Protein AF-A0A194PE73-F1 (afdb_monomer_lite)

InterPro domains:
  IPR021922 Par3/HAL, N-terminal [PF12053] (1-42)
  IPR052213 Partitioning defective 3 homolog [PTHR16484] (1-40)

Sequence (61 aa):
MKVTVCFGSVRVLVPCGAGDLLVRDLVREATHRYKKATGQVSTNPSTNKTIQFSRRFSSFY

Secondary structure (DSSP, 8-state):
-EEEEEETTEEEEEE-TTS---HHHHHHHHHHHHHHHHT-SSS-------EEE-SSSTT--

Foldseek 3Di:
DKFWKDQDPDIAIADPPPVPRDPVNRVVRRVVRVCVVVVVPDDDPPPPGDIDTPPPPVPPD

pLDDT: mean 72.29, std 15.2, range [37.62, 87.38]

Radius of gyration: 11.68 Å; chains: 1; bounding box: 26×16×34 Å

Organism: Papilio xuthus (NCBI:txid66420)

Structure (mmCIF, N/CA/C/O backbone):
data_AF-A0A194PE73-F1
#
_entry.id   AF-A0A194PE73-F1
#
loop_
_atom_site.group_PDB
_atom_site.id
_atom_site.type_symbol
_atom_site.label_atom_id
_atom_site.label_alt_id
_atom_site.label_comp_id
_atom_site.label_asym_id
_atom_site.label_entity_id
_atom_site.label_seq_id
_atom_site.pdbx_PDB_ins_code
_atom_site.Cartn_x
_atom_site.Cartn_y
_atom_site.Cartn_z
_atom_site.occupancy
_atom_site.B_iso_or_equiv
_atom_site.auth_seq_id
_atom_site.auth_comp_id
_atom_site.auth_asym_id
_atom_site.auth_atom_id
_atom_site.pdbx_PDB_model_num
ATOM 1 N N . MET A 1 1 ? 9.534 3.622 -9.117 1.00 75.31 1 MET A N 1
ATOM 2 C CA . MET A 1 1 ? 8.115 3.682 -9.552 1.00 75.31 1 MET A CA 1
ATOM 3 C C . MET A 1 1 ? 7.180 3.605 -8.340 1.00 75.31 1 MET A C 1
ATOM 5 O O . MET A 1 1 ? 7.538 2.969 -7.353 1.00 75.31 1 MET A O 1
ATOM 9 N N . LYS A 1 2 ? 6.001 4.245 -8.375 1.00 79.38 2 LYS A N 1
ATOM 10 C CA . LYS A 1 2 ? 4.995 4.176 -7.295 1.00 79.38 2 LYS A CA 1
ATOM 11 C C . LYS A 1 2 ? 3.597 3.971 -7.875 1.00 79.38 2 LYS A C 1
ATOM 13 O O . LYS A 1 2 ? 3.309 4.512 -8.941 1.00 79.38 2 LYS A O 1
ATOM 18 N N . VAL A 1 3 ? 2.748 3.223 -7.182 1.00 82.88 3 VAL A N 1
ATOM 19 C CA . VAL A 1 3 ? 1.386 2.909 -7.632 1.00 82.88 3 VAL A CA 1
ATOM 20 C C . VAL A 1 3 ? 0.364 3.236 -6.564 1.00 82.88 3 VAL A C 1
ATOM 22 O O . VAL A 1 3 ? 0.668 3.247 -5.371 1.00 82.88 3 VAL A O 1
ATOM 25 N N . THR A 1 4 ? -0.863 3.476 -7.004 1.00 85.56 4 THR A N 1
ATOM 26 C CA . THR A 1 4 ? -1.999 3.680 -6.113 1.00 85.56 4 THR A CA 1
ATOM 27 C C . THR A 1 4 ? -2.894 2.451 -6.171 1.00 85.56 4 THR A C 1
ATOM 29 O O . THR A 1 4 ? -3.290 1.993 -7.243 1.00 85.56 4 THR A O 1
ATOM 32 N N . VAL A 1 5 ? -3.205 1.914 -4.999 1.00 83.94 5 VAL A N 1
ATOM 33 C CA . VAL A 1 5 ? -4.081 0.761 -4.820 1.00 83.94 5 VAL A CA 1
ATOM 34 C C . VAL A 1 5 ? -5.325 1.219 -4.074 1.00 83.94 5 VAL A C 1
ATOM 36 O O . VAL A 1 5 ? -5.229 1.888 -3.044 1.00 83.94 5 VAL A O 1
ATOM 39 N N . CYS A 1 6 ? -6.499 0.880 -4.596 1.00 82.75 6 CYS A N 1
ATOM 40 C CA . CYS A 1 6 ? -7.776 1.238 -3.994 1.00 82.75 6 CYS A CA 1
ATOM 41 C C . CYS A 1 6 ? -8.366 0.027 -3.257 1.00 82.75 6 CYS A C 1
ATOM 43 O O . CYS A 1 6 ? -8.632 -1.010 -3.862 1.00 82.75 6 CYS A O 1
ATOM 45 N N . PHE A 1 7 ? -8.606 0.185 -1.957 1.00 82.56 7 PHE A N 1
ATOM 46 C CA . PHE A 1 7 ? -9.311 -0.753 -1.083 1.00 82.56 7 PHE A CA 1
ATOM 47 C C . PHE A 1 7 ? -10.715 -0.209 -0.799 1.00 82.56 7 PHE A C 1
ATOM 49 O O . PHE A 1 7 ? -10.964 0.430 0.231 1.00 82.56 7 PHE A O 1
ATOM 56 N N . GLY A 1 8 ? -11.638 -0.403 -1.743 1.00 82.25 8 GLY A N 1
ATOM 57 C CA . GLY A 1 8 ? -12.939 0.271 -1.711 1.00 82.25 8 GLY A CA 1
ATOM 58 C C . GLY A 1 8 ? -12.770 1.797 -1.740 1.00 82.25 8 GLY A C 1
ATOM 59 O O . GLY A 1 8 ? -12.293 2.343 -2.731 1.00 82.25 8 GLY A O 1
ATOM 60 N N . SER A 1 9 ? -13.125 2.482 -0.647 1.00 82.31 9 SER A N 1
ATOM 61 C CA . SER A 1 9 ? -13.000 3.943 -0.502 1.00 82.31 9 SER A CA 1
ATOM 62 C C . SER A 1 9 ? -11.605 4.432 -0.092 1.00 82.31 9 SER A C 1
ATOM 64 O O . SER A 1 9 ? -11.312 5.619 -0.225 1.00 82.31 9 SER A O 1
ATOM 66 N N . VAL A 1 10 ? -10.727 3.548 0.389 1.00 83.75 10 VAL A N 1
ATOM 67 C CA . VAL A 1 10 ? -9.394 3.929 0.878 1.00 83.75 10 VAL A CA 1
ATOM 68 C C . VAL A 1 10 ? -8.372 3.778 -0.237 1.00 83.75 10 VAL A C 1
ATOM 70 O O . VAL A 1 10 ? -8.271 2.721 -0.857 1.00 83.75 10 VAL A O 1
ATOM 73 N N . ARG A 1 11 ? 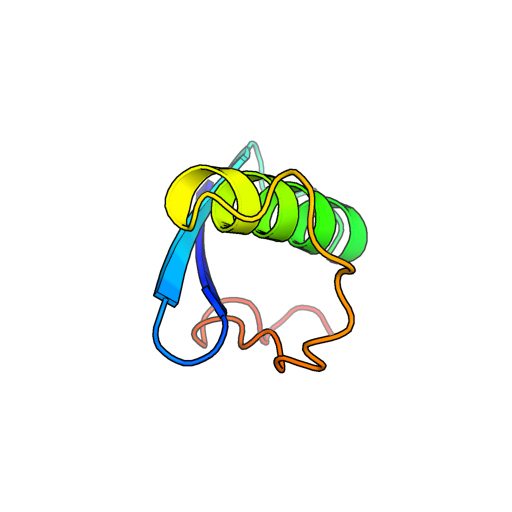-7.571 4.817 -0.473 1.00 87.06 11 ARG A N 1
ATOM 74 C CA . ARG A 1 11 ? -6.482 4.792 -1.456 1.00 87.06 11 ARG A CA 1
ATOM 75 C C . ARG A 1 11 ? -5.149 4.714 -0.736 1.00 87.06 11 ARG A C 1
ATOM 77 O O . ARG A 1 11 ? -4.866 5.521 0.142 1.00 87.06 11 ARG A O 1
ATOM 84 N N . VAL A 1 12 ? -4.339 3.741 -1.121 1.00 86.38 12 VAL A N 1
ATOM 85 C CA . VAL A 1 12 ? -3.050 3.449 -0.503 1.00 86.38 12 VAL A CA 1
ATOM 86 C C . VAL A 1 12 ? -1.969 3.555 -1.559 1.00 86.38 12 VAL A C 1
ATOM 88 O O . VAL A 1 12 ? -2.074 2.973 -2.637 1.00 86.38 12 VAL A O 1
ATOM 91 N N . LEU A 1 13 ? -0.921 4.306 -1.244 1.00 87.38 13 LEU A N 1
ATOM 92 C CA . LEU A 1 13 ? 0.205 4.500 -2.139 1.00 87.38 13 LEU A CA 1
ATOM 93 C C . LEU A 1 13 ? 1.297 3.485 -1.801 1.00 87.38 13 LEU A C 1
ATOM 95 O O . LEU A 1 13 ? 1.759 3.414 -0.660 1.00 87.38 13 LEU A O 1
ATOM 99 N N . VAL A 1 14 ? 1.688 2.686 -2.790 1.00 86.69 14 VAL A N 1
ATOM 100 C CA . VAL A 1 14 ? 2.661 1.606 -2.635 1.00 86.69 14 VAL A CA 1
ATOM 101 C C . VAL A 1 14 ? 3.876 1.893 -3.517 1.00 86.69 14 VAL A C 1
ATOM 103 O O . VAL A 1 14 ? 3.734 2.064 -4.731 1.00 86.69 14 VAL A O 1
ATOM 106 N N . PRO A 1 15 ? 5.081 1.999 -2.941 1.00 86.69 15 PRO A N 1
ATOM 107 C CA . PRO A 1 15 ? 6.305 2.086 -3.720 1.00 86.69 15 PRO A CA 1
ATOM 108 C C . PRO A 1 15 ? 6.638 0.702 -4.302 1.00 86.69 15 PRO A C 1
ATOM 110 O O . PRO A 1 15 ? 6.781 -0.258 -3.556 1.00 86.69 15 PRO A O 1
ATOM 113 N N . CYS A 1 16 ? 6.784 0.602 -5.626 1.00 77.06 16 CYS A N 1
ATOM 114 C CA . CYS A 1 16 ? 7.116 -0.653 -6.328 1.00 77.06 16 CYS A CA 1
ATOM 115 C C . CYS A 1 16 ? 8.618 -0.805 -6.620 1.00 77.06 16 CYS A C 1
ATOM 117 O O . CYS A 1 16 ? 9.003 -1.641 -7.432 1.00 77.06 16 CYS A O 1
ATOM 119 N N . GLY A 1 17 ? 9.469 0.047 -6.040 1.00 79.12 17 GLY A N 1
ATOM 120 C CA . GLY A 1 17 ? 10.904 0.048 -6.332 1.00 79.12 17 GLY A CA 1
ATOM 121 C C . GLY A 1 17 ? 11.198 0.202 -7.833 1.00 79.12 17 GLY A C 1
ATOM 122 O O . GLY A 1 17 ? 10.705 1.152 -8.460 1.00 79.12 17 GLY A O 1
ATOM 123 N N . ALA A 1 18 ? 11.990 -0.734 -8.373 1.00 79.56 18 ALA A N 1
ATOM 124 C CA . ALA A 1 18 ? 12.473 -0.781 -9.758 1.00 79.56 18 ALA A CA 1
ATOM 125 C C . ALA A 1 18 ? 11.426 -1.235 -10.795 1.00 79.56 18 ALA A C 1
ATOM 127 O O . ALA A 1 18 ? 11.614 -0.986 -11.978 1.00 79.56 18 ALA A O 1
ATOM 128 N N . GLY A 1 19 ? 10.296 -1.809 -10.365 1.00 72.19 19 GLY A N 1
ATOM 129 C CA . GLY A 1 19 ? 9.233 -2.263 -11.270 1.00 72.19 19 GLY A CA 1
ATOM 130 C C . GLY A 1 19 ? 9.127 -3.777 -11.457 1.00 72.19 19 GLY A C 1
ATOM 131 O O . GLY A 1 19 ? 8.096 -4.215 -11.945 1.00 72.19 19 GLY A O 1
ATOM 132 N N . ASP A 1 20 ? 10.085 -4.562 -10.957 1.00 76.75 20 ASP A N 1
ATOM 133 C CA . ASP A 1 20 ? 10.053 -6.039 -10.976 1.00 76.75 20 ASP A CA 1
ATOM 134 C C . ASP A 1 20 ? 9.244 -6.667 -9.824 1.00 76.75 20 ASP A C 1
ATOM 136 O O . ASP A 1 20 ? 9.335 -7.862 -9.545 1.00 76.75 20 ASP A O 1
ATOM 140 N N . LEU A 1 21 ? 8.462 -5.862 -9.098 1.00 78.81 21 LEU A N 1
ATOM 141 C CA . LEU A 1 21 ? 7.678 -6.352 -7.970 1.00 78.81 21 LEU A CA 1
ATOM 142 C C . LEU A 1 21 ? 6.473 -7.155 -8.479 1.00 78.81 21 LEU A C 1
ATOM 144 O O . LEU A 1 21 ? 5.579 -6.600 -9.123 1.00 78.81 21 LEU A O 1
ATOM 148 N N . LEU A 1 22 ? 6.421 -8.443 -8.137 1.00 82.62 22 LEU A N 1
ATOM 149 C CA . LEU A 1 22 ? 5.299 -9.315 -8.475 1.00 82.62 22 LEU A CA 1
ATOM 150 C C . LEU A 1 22 ? 3.983 -8.757 -7.919 1.00 82.62 22 LEU A C 1
ATOM 152 O O . LEU A 1 22 ? 3.937 -8.184 -6.827 1.00 82.62 22 LEU A O 1
ATOM 156 N N . VAL A 1 23 ? 2.875 -9.012 -8.621 1.00 80.25 23 VAL A N 1
ATOM 157 C CA . VAL A 1 23 ? 1.529 -8.600 -8.178 1.00 80.25 23 VAL A CA 1
ATOM 158 C C . VAL A 1 23 ? 1.226 -9.119 -6.766 1.00 80.25 23 VAL A C 1
ATOM 160 O O . VAL A 1 23 ? 0.625 -8.411 -5.963 1.00 80.25 23 VAL A O 1
ATOM 163 N N . ARG A 1 24 ? 1.699 -10.323 -6.421 1.00 82.12 24 ARG A N 1
ATOM 164 C CA . ARG A 1 24 ? 1.543 -10.907 -5.080 1.00 82.12 24 ARG A CA 1
ATOM 165 C C . ARG A 1 24 ? 2.224 -10.071 -3.992 1.00 82.12 24 ARG A C 1
ATOM 167 O O . ARG A 1 24 ? 1.610 -9.807 -2.957 1.00 82.12 24 ARG A O 1
ATOM 174 N N . ASP A 1 25 ? 3.459 -9.641 -4.226 1.00 85.75 25 ASP A N 1
ATOM 175 C CA . ASP A 1 25 ? 4.207 -8.817 -3.271 1.00 85.75 25 ASP A CA 1
ATOM 176 C C . ASP A 1 25 ? 3.633 -7.406 -3.193 1.00 85.75 25 ASP A C 1
ATOM 178 O O . ASP A 1 25 ? 3.497 -6.843 -2.105 1.00 85.75 25 ASP A O 1
ATOM 182 N N . LEU A 1 26 ? 3.182 -6.872 -4.330 1.00 84.19 26 LEU A N 1
ATOM 183 C CA . LEU A 1 26 ? 2.468 -5.607 -4.382 1.00 84.19 26 LEU A CA 1
ATOM 184 C C . LEU A 1 26 ? 1.197 -5.633 -3.523 1.00 84.19 26 LEU A C 1
ATOM 186 O O . LEU A 1 26 ? 0.967 -4.708 -2.743 1.00 84.19 26 LEU A O 1
ATOM 190 N N . VAL A 1 27 ? 0.383 -6.689 -3.639 1.00 84.12 27 VAL A N 1
ATOM 191 C CA . VAL A 1 27 ? -0.817 -6.884 -2.811 1.00 84.12 27 VAL A CA 1
ATOM 192 C C . VAL A 1 27 ? -0.4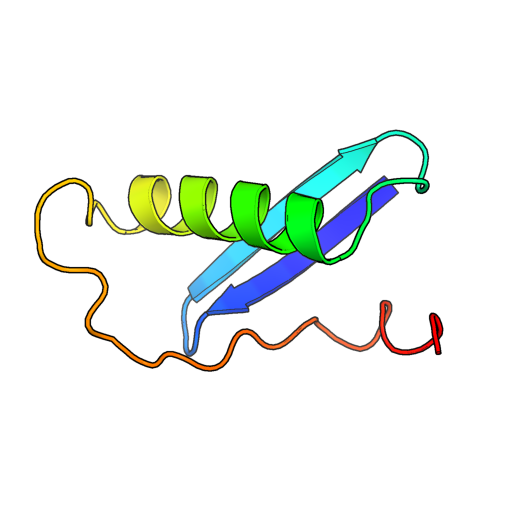39 -6.934 -1.335 1.00 84.12 27 VAL A C 1
ATOM 194 O O . VAL A 1 27 ? -1.065 -6.251 -0.528 1.00 84.12 27 VAL A O 1
ATOM 197 N N . ARG A 1 28 ? 0.612 -7.677 -0.970 1.00 85.25 28 ARG A N 1
ATOM 198 C CA . ARG A 1 28 ? 1.074 -7.789 0.421 1.00 85.25 28 ARG A CA 1
ATOM 199 C C . ARG A 1 28 ? 1.474 -6.430 1.005 1.00 85.25 28 ARG A C 1
ATOM 201 O O . ARG A 1 28 ? 1.017 -6.075 2.093 1.00 85.25 28 ARG A O 1
ATOM 208 N N . GLU A 1 29 ? 2.258 -5.650 0.267 1.00 86.94 29 GLU A N 1
ATOM 209 C CA . GLU A 1 29 ? 2.679 -4.296 0.651 1.00 86.94 29 GLU A CA 1
ATOM 210 C C . GLU A 1 29 ? 1.507 -3.309 0.730 1.00 86.94 29 GLU A C 1
ATOM 212 O O . GLU A 1 29 ? 1.437 -2.471 1.638 1.00 86.94 29 GLU A O 1
ATOM 217 N N . ALA A 1 30 ? 0.556 -3.422 -0.199 1.00 86.19 30 ALA A N 1
ATOM 218 C CA . ALA A 1 30 ? -0.666 -2.632 -0.210 1.00 86.19 30 ALA A CA 1
ATOM 219 C C . ALA A 1 30 ? -1.539 -2.945 1.011 1.00 86.19 30 ALA A C 1
ATOM 221 O O . ALA A 1 30 ? -1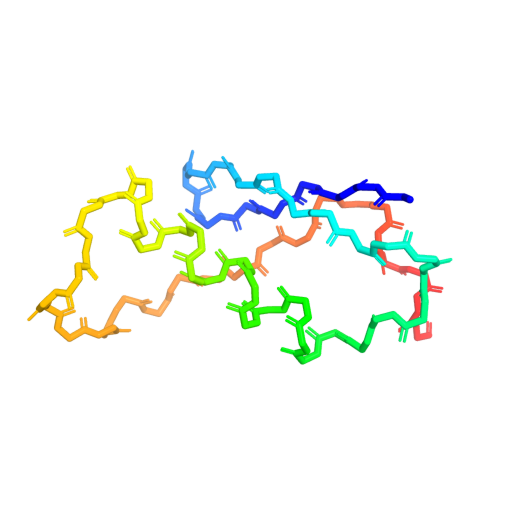.985 -2.029 1.702 1.00 86.19 30 ALA A O 1
ATOM 222 N N . THR A 1 31 ? -1.743 -4.228 1.317 1.00 84.81 31 THR A N 1
ATOM 223 C CA . THR A 1 31 ? -2.531 -4.685 2.465 1.00 84.81 31 THR A CA 1
ATOM 224 C C . THR A 1 31 ? -1.886 -4.268 3.781 1.00 84.81 31 THR A C 1
ATOM 226 O O . THR A 1 31 ? -2.592 -3.838 4.692 1.00 84.81 31 THR A O 1
ATOM 229 N N . H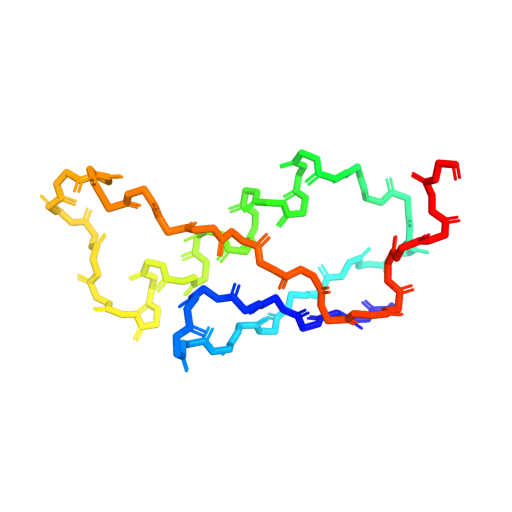IS A 1 32 ? -0.558 -4.339 3.896 1.00 86.94 32 HIS A N 1
ATOM 230 C CA . HIS A 1 32 ? 0.143 -3.904 5.103 1.00 86.94 32 HIS A CA 1
ATOM 231 C C . HIS A 1 32 ? -0.069 -2.403 5.358 1.00 86.94 32 HIS A C 1
ATOM 233 O O . HIS A 1 32 ? -0.460 -1.999 6.457 1.00 86.94 32 HIS A O 1
ATOM 239 N N . ARG A 1 33 ? 0.088 -1.569 4.323 1.00 86.94 33 ARG A N 1
ATOM 240 C CA . ARG A 1 33 ? -0.185 -0.129 4.426 1.00 86.94 33 ARG A CA 1
ATOM 241 C C . ARG A 1 33 ? -1.660 0.175 4.666 1.00 86.94 33 ARG A C 1
ATOM 243 O O . ARG A 1 33 ? -1.953 1.065 5.456 1.00 86.94 33 ARG A O 1
ATOM 250 N N . TYR A 1 34 ? -2.576 -0.572 4.049 1.00 86.12 34 TYR A N 1
ATOM 251 C CA . TYR A 1 34 ? -4.013 -0.443 4.294 1.00 86.12 34 TYR A CA 1
ATOM 252 C C . TYR A 1 34 ? -4.354 -0.694 5.764 1.00 86.12 34 TYR A C 1
ATOM 254 O O . TYR A 1 34 ? -5.003 0.142 6.388 1.00 86.12 34 TYR A O 1
ATOM 262 N N . LYS A 1 35 ? -3.865 -1.794 6.349 1.00 84.06 35 LYS A N 1
ATOM 263 C CA . LYS A 1 35 ? -4.082 -2.115 7.769 1.00 84.06 35 LYS A CA 1
ATOM 264 C C . LYS A 1 35 ? -3.527 -1.033 8.690 1.00 84.06 35 LYS A C 1
ATOM 266 O O . LYS A 1 35 ? -4.195 -0.645 9.640 1.00 84.06 35 LYS A O 1
ATOM 271 N N . LYS A 1 36 ? -2.344 -0.495 8.375 1.00 83.62 36 LYS A N 1
ATOM 272 C CA . LYS A 1 36 ? -1.731 0.597 9.145 1.00 83.62 36 LYS A CA 1
ATOM 273 C C . LYS A 1 36 ? -2.511 1.911 9.025 1.00 83.62 36 LYS A C 1
ATOM 275 O O . LYS A 1 36 ? -2.714 2.582 10.027 1.00 83.62 36 LYS A O 1
ATOM 280 N N . ALA A 1 37 ? -2.968 2.262 7.824 1.00 83.44 37 ALA A N 1
ATOM 281 C CA . ALA A 1 37 ? -3.727 3.488 7.574 1.00 83.44 37 ALA A CA 1
ATOM 282 C C . ALA A 1 37 ? -5.153 3.436 8.144 1.00 83.44 37 ALA A C 1
ATOM 284 O O . ALA A 1 37 ? -5.710 4.469 8.495 1.00 83.44 37 ALA A O 1
ATOM 285 N N . THR A 1 38 ? -5.745 2.243 8.230 1.00 82.50 38 THR A N 1
ATOM 286 C CA . THR A 1 38 ? -7.109 2.036 8.744 1.00 82.50 38 THR A CA 1
ATOM 287 C C . THR A 1 38 ? -7.159 1.577 10.201 1.00 82.50 38 THR A C 1
ATOM 289 O O . THR A 1 38 ? -8.249 1.431 10.743 1.00 82.50 38 THR A O 1
ATOM 292 N N . GLY A 1 39 ? -6.010 1.323 10.836 1.00 77.19 39 GLY A N 1
ATOM 293 C CA . GLY A 1 39 ? -5.930 0.820 12.211 1.00 77.19 39 GLY A CA 1
ATOM 294 C C . GLY A 1 39 ? -6.411 -0.627 12.399 1.00 77.19 39 GLY A C 1
ATOM 295 O O . GLY A 1 39 ? -6.519 -1.085 13.533 1.00 77.19 39 GLY A O 1
ATOM 296 N N . GLN A 1 40 ? -6.678 -1.376 11.322 1.00 67.69 40 GLN A N 1
ATOM 297 C CA . GLN A 1 40 ? -7.194 -2.756 11.360 1.00 67.69 40 GLN A CA 1
ATOM 298 C C . GLN A 1 40 ? -6.092 -3.793 11.649 1.00 67.69 40 GLN A C 1
ATOM 300 O O . GLN A 1 40 ? -5.860 -4.723 10.872 1.00 67.69 40 GLN A O 1
ATOM 305 N N . VAL A 1 41 ? -5.357 -3.613 12.746 1.00 59.84 41 VAL A N 1
ATOM 306 C CA . VAL A 1 41 ? -4.218 -4.474 13.113 1.00 59.84 41 VAL A CA 1
ATOM 307 C C . VAL A 1 41 ? -4.674 -5.776 13.796 1.00 59.84 41 VAL A C 1
ATOM 309 O O . VAL A 1 41 ? -3.926 -6.749 13.794 1.00 59.84 41 VAL A O 1
ATOM 312 N N . SER A 1 42 ? -5.908 -5.839 14.311 1.00 53.69 42 SER A N 1
ATOM 313 C CA . SER A 1 42 ? -6.341 -6.901 15.238 1.00 53.69 42 SER A CA 1
ATOM 314 C C . SER A 1 42 ? -7.725 -7.515 14.991 1.00 53.69 42 SER A C 1
ATOM 316 O O . SER A 1 42 ? -8.108 -8.431 15.711 1.00 53.69 42 SER A O 1
ATOM 318 N N . THR A 1 43 ? -8.479 -7.091 13.978 1.00 45.56 43 THR A N 1
ATOM 319 C CA . THR A 1 43 ? -9.791 -7.679 13.664 1.00 45.56 43 THR A CA 1
ATOM 320 C C . THR A 1 43 ? -9.727 -8.408 12.328 1.00 45.56 43 THR A C 1
ATOM 322 O O . THR A 1 43 ? -9.151 -7.906 11.365 1.00 45.56 43 THR A O 1
ATOM 325 N N . ASN A 1 44 ? -10.239 -9.641 12.304 1.00 51.25 44 ASN A N 1
ATOM 326 C CA . ASN A 1 44 ? -10.186 -10.582 11.184 1.00 51.25 44 ASN A CA 1
ATOM 327 C C . ASN A 1 44 ? -10.253 -9.892 9.806 1.00 51.25 44 ASN A C 1
ATOM 329 O O . ASN A 1 44 ? -11.156 -9.085 9.581 1.00 51.25 44 ASN A O 1
ATOM 333 N N . PRO A 1 45 ? -9.373 -10.230 8.841 1.00 52.72 45 PRO A N 1
ATOM 334 C CA . PRO A 1 45 ? -9.409 -9.666 7.491 1.00 52.72 45 PRO A CA 1
ATOM 335 C C . PRO A 1 45 ? -10.621 -10.152 6.664 1.00 52.72 45 PRO A C 1
ATOM 337 O O . PRO A 1 45 ? -10.558 -10.185 5.441 1.00 52.72 45 PRO A O 1
ATOM 340 N N . SER A 1 46 ? -11.745 -10.492 7.302 1.00 48.78 46 SER A N 1
ATOM 341 C CA . SER A 1 46 ? -12.988 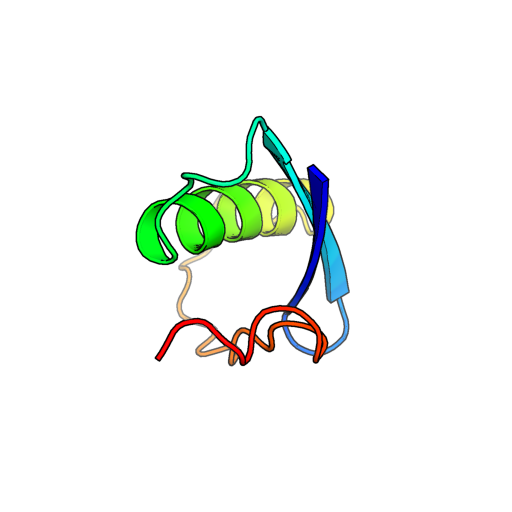-10.986 6.700 1.00 48.78 46 SER A CA 1
ATOM 342 C C . SER A 1 46 ? -13.724 -9.956 5.841 1.00 48.78 46 SER A C 1
ATOM 344 O O . SER A 1 46 ? -14.824 -10.224 5.365 1.00 48.78 46 SER A O 1
ATOM 346 N N . THR A 1 47 ? -13.135 -8.789 5.581 1.00 53.53 47 THR A N 1
ATOM 347 C CA . THR A 1 47 ? -13.697 -7.871 4.596 1.00 53.53 47 THR A CA 1
ATOM 348 C C . THR A 1 47 ? -13.124 -8.234 3.237 1.00 53.53 47 THR A C 1
ATOM 350 O O . THR A 1 47 ? -12.009 -7.845 2.898 1.00 53.53 47 THR A O 1
ATOM 353 N N . ASN A 1 48 ? -13.911 -8.990 2.475 1.00 54.41 48 ASN A N 1
ATOM 354 C CA . ASN A 1 48 ? -13.716 -9.347 1.073 1.00 54.41 48 ASN A CA 1
ATOM 355 C C . ASN A 1 48 ? -13.737 -8.077 0.185 1.0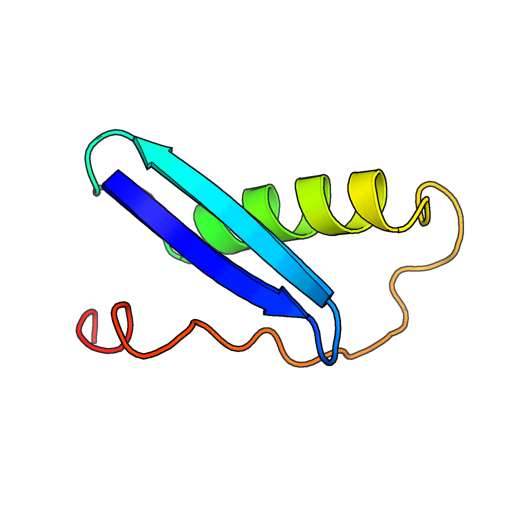0 54.41 48 ASN A C 1
ATOM 357 O O . ASN A 1 48 ? -14.614 -7.889 -0.655 1.00 54.41 48 ASN A O 1
ATOM 361 N N . LYS A 1 49 ? -12.842 -7.114 0.451 1.00 59.91 49 LYS A N 1
ATOM 362 C CA . LYS A 1 49 ? -12.756 -5.852 -0.283 1.00 59.91 49 LYS A CA 1
ATOM 363 C C . LYS A 1 49 ? -11.904 -6.078 -1.514 1.00 59.91 49 LYS A C 1
ATOM 365 O O . LYS A 1 49 ? -10.702 -6.305 -1.416 1.00 59.91 49 LYS A O 1
ATOM 370 N N . THR A 1 50 ? -12.547 -5.985 -2.671 1.00 60.12 50 THR A N 1
ATOM 371 C CA . THR A 1 50 ? -11.897 -6.033 -3.977 1.00 60.12 50 THR A CA 1
ATOM 372 C C . THR A 1 50 ? -10.781 -4.992 -4.036 1.00 60.12 50 THR A C 1
ATOM 374 O O . THR A 1 50 ? -11.023 -3.792 -3.882 1.00 60.12 50 THR A O 1
ATOM 377 N N . ILE A 1 51 ? -9.553 -5.463 -4.240 1.00 68.00 51 ILE A N 1
ATOM 378 C CA . ILE A 1 51 ? -8.391 -4.610 -4.471 1.00 68.00 51 ILE A CA 1
ATOM 379 C C . ILE A 1 51 ? -8.455 -4.160 -5.928 1.00 68.00 51 ILE A C 1
ATOM 381 O O . ILE A 1 51 ? -8.351 -4.976 -6.840 1.00 68.00 51 ILE A O 1
ATOM 385 N N . GLN A 1 52 ? -8.651 -2.864 -6.145 1.00 62.69 52 GLN A N 1
ATOM 386 C CA . GLN A 1 52 ? -8.678 -2.270 -7.477 1.00 62.69 52 GLN A CA 1
ATOM 387 C C . GLN A 1 52 ? -7.351 -1.553 -7.722 1.00 62.69 52 GLN A C 1
ATOM 389 O O . GLN A 1 52 ? -7.020 -0.570 -7.053 1.00 62.69 52 GLN A O 1
ATOM 394 N N . PHE A 1 53 ? -6.577 -2.039 -8.689 1.00 67.50 53 PHE A N 1
ATOM 395 C CA . PHE A 1 53 ? -5.373 -1.353 -9.144 1.00 67.50 53 PHE A CA 1
ATOM 396 C C . PHE A 1 53 ? -5.788 -0.206 -10.059 1.00 67.50 53 PHE A C 1
ATOM 398 O O . PHE A 1 53 ? -6.478 -0.414 -11.056 1.00 67.50 53 PHE A O 1
ATOM 405 N N . SER A 1 54 ? -5.404 1.029 -9.725 1.00 53.66 54 SER A N 1
ATOM 406 C CA . SER A 1 54 ? -5.821 2.198 -10.498 1.00 53.66 54 SER A CA 1
ATOM 407 C C . SER A 1 54 ? -5.163 2.188 -11.884 1.00 53.66 54 SER A C 1
ATOM 409 O O . SER A 1 54 ? -4.054 2.691 -12.020 1.00 53.66 54 SER A O 1
ATOM 411 N N . ARG A 1 55 ? -5.827 1.577 -12.879 1.00 52.31 55 ARG A N 1
ATOM 412 C CA . ARG A 1 55 ? -5.719 1.676 -14.360 1.00 52.31 55 ARG A CA 1
ATOM 413 C C . ARG A 1 55 ? -4.339 1.771 -15.053 1.00 52.31 55 ARG A C 1
ATOM 415 O O . ARG A 1 55 ? -4.302 1.807 -16.273 1.00 52.31 55 ARG A O 1
ATOM 422 N N . ARG A 1 56 ? -3.204 1.767 -14.350 1.00 50.28 56 ARG A N 1
ATOM 423 C CA . ARG A 1 56 ? -1.842 1.829 -14.920 1.00 50.28 56 ARG A CA 1
ATOM 424 C C . ARG A 1 56 ? -1.094 0.497 -14.808 1.00 50.28 56 ARG A C 1
ATOM 426 O O . ARG A 1 56 ? -0.077 0.329 -15.459 1.00 50.28 56 ARG A O 1
ATOM 433 N N . PHE A 1 57 ? -1.605 -0.443 -14.010 1.00 48.34 57 PHE A N 1
ATOM 434 C CA . PHE A 1 57 ? -1.028 -1.785 -13.841 1.00 48.34 57 PHE A CA 1
ATOM 435 C C . PHE A 1 57 ? -1.713 -2.865 -14.693 1.00 48.34 57 PHE A C 1
ATOM 437 O O . PHE A 1 57 ? -1.260 -4.000 -14.713 1.00 48.34 57 PHE A O 1
ATOM 444 N N . SER A 1 58 ? -2.772 -2.512 -15.432 1.00 44.03 58 SER A N 1
ATOM 445 C CA . SER A 1 58 ? -3.554 -3.433 -16.278 1.00 44.03 58 SER A CA 1
ATOM 446 C C . SER A 1 58 ? -2.819 -3.917 -17.541 1.00 44.03 58 SER A C 1
ATOM 448 O O . SER A 1 58 ? -3.465 -4.433 -18.443 1.00 44.03 58 SER A O 1
ATOM 450 N N . SER A 1 59 ? -1.502 -3.723 -17.641 1.00 41.19 59 SER A N 1
ATOM 451 C CA . SER A 1 59 ? -0.707 -4.113 -18.814 1.00 41.19 59 SER A CA 1
ATOM 452 C C . SER A 1 59 ? 0.392 -5.122 -18.474 1.00 41.19 59 SER A C 1
ATOM 454 O O . SER A 1 59 ? 1.420 -5.158 -19.140 1.00 41.19 59 SER A O 1
ATOM 456 N N . PHE A 1 60 ? 0.185 -5.919 -17.424 1.00 45.31 60 PHE A N 1
ATOM 457 C CA . PHE A 1 60 ? 0.965 -7.127 -17.152 1.00 45.31 60 PHE A CA 1
ATOM 458 C C . PHE A 1 60 ? 0.022 -8.335 -17.092 1.00 45.31 60 PHE A C 1
ATOM 460 O O . PHE A 1 60 ? -0.136 -8.966 -16.049 1.00 45.31 60 PHE A O 1
ATOM 467 N N . TYR A 1 61 ? -0.670 -8.579 -18.202 1.00 37.62 61 TYR A N 1
ATOM 468 C CA . TYR A 1 61 ? -1.017 -9.906 -18.710 1.00 37.62 61 TYR A CA 1
ATOM 469 C C . TYR A 1 61 ? -1.297 -9.786 -20.206 1.00 37.62 61 TYR A C 1
ATOM 471 O O . TYR A 1 61 ? -1.902 -8.757 -20.589 1.00 37.62 61 TYR A O 1
#